Protein AF-A0A4Q4HUA3-F1 (afdb_monomer_lite)

pLDDT: mean 89.91, std 5.95, range [66.38, 94.94]

Secondary structure (DSSP, 8-state):
--EEES-SS----PPSTT---EE---EEEESS-EEEEEE--S-EESTTS-EEPP--TTBPSSEEEEEEETTEE--TT-EEEEEEE-SS-EE---EEEEEE-S-SSPPSSB---

Foldseek 3Di:
DQKDKPDPDWDDDADPPQGDWDWGPIWMAGQAKDKDKDAAAADAAAPQQQFHDFPDPFDKPQKGKGKAAPVGTHHGPDIDIPGIHYRDIDGPRIIIGMDGRPDPDIGDGDGDD

Radius of gyration: 15.29 Å; chains: 1; bounding box: 32×24×43 Å

Sequence (113 aa):
GTCRVSSNNVKVDLPSYPGGPVTVPLTVRCDQTQSVSYTLSGSVTGSGNTVFANTATSGAGGVGVQLSDNAGPVPAGQPRSLGQVGSSPVSLGLKASYALTGQASPTPGAVQS

Organism: Escherichia coli (NCBI:txid562)

Structure (mmCIF, N/CA/C/O backbone):
data_AF-A0A4Q4HUA3-F1
#
_entry.id   AF-A0A4Q4HUA3-F1
#
loop_
_atom_site.group_PDB
_atom_site.id
_atom_site.type_symbol
_atom_site.label_atom_id
_atom_site.label_alt_id
_atom_site.label_comp_id
_atom_site.label_asym_id
_atom_site.label_entity_id
_atom_site.label_seq_id
_atom_site.pdbx_PDB_ins_code
_atom_site.Cartn_x
_atom_site.Cartn_y
_atom_site.Cartn_z
_atom_site.occupancy
_atom_site.B_iso_or_equiv
_atom_site.auth_seq_id
_atom_site.auth_comp_id
_atom_site.auth_asym_id
_atom_site.auth_atom_id
_atom_site.pdbx_PDB_model_num
ATOM 1 N N . GLY A 1 1 ? -1.642 -6.155 22.139 1.00 66.38 1 GLY A N 1
ATOM 2 C CA . GLY A 1 1 ? -2.528 -4.980 22.059 1.00 66.38 1 GLY A CA 1
ATOM 3 C C . GLY A 1 1 ? -3.968 -5.441 22.065 1.00 66.38 1 GLY A C 1
ATOM 4 O O . GLY A 1 1 ? -4.221 -6.586 21.715 1.00 66.38 1 GLY A O 1
ATOM 5 N N . THR A 1 2 ? -4.883 -4.566 22.465 1.00 83.75 2 THR A N 1
ATOM 6 C CA . THR A 1 2 ? -6.347 -4.760 22.430 1.00 83.75 2 THR A CA 1
ATOM 7 C C . THR A 1 2 ? -6.913 -4.785 21.008 1.00 83.75 2 THR A C 1
ATOM 9 O O . THR A 1 2 ? -8.046 -5.207 20.807 1.00 83.75 2 THR A O 1
ATOM 12 N N . CYS A 1 3 ? -6.125 -4.359 20.015 1.00 90.75 3 CYS A N 1
ATOM 13 C CA . CYS A 1 3 ? -6.468 -4.421 18.599 1.00 90.75 3 CYS A CA 1
ATOM 14 C C . CYS A 1 3 ? -5.784 -5.586 17.887 1.00 90.75 3 CYS A C 1
ATOM 16 O O . CYS A 1 3 ? -4.626 -5.913 18.160 1.00 90.75 3 CYS A O 1
ATOM 18 N N . ARG A 1 4 ? -6.501 -6.178 16.932 1.00 92.19 4 ARG A N 1
ATOM 19 C CA . ARG A 1 4 ? -6.043 -7.268 16.074 1.00 92.19 4 ARG A CA 1
ATOM 20 C C . ARG A 1 4 ? -6.380 -6.952 14.623 1.00 92.19 4 ARG A C 1
ATOM 22 O O . ARG A 1 4 ? -7.465 -6.458 14.319 1.00 92.19 4 ARG A O 1
ATOM 29 N N . VAL A 1 5 ? -5.446 -7.267 13.738 1.00 93.75 5 VAL A N 1
ATOM 30 C CA . VAL A 1 5 ? -5.641 -7.196 12.288 1.00 93.75 5 VAL A CA 1
ATOM 31 C C . VAL A 1 5 ? -6.259 -8.493 11.766 1.00 93.75 5 VAL A C 1
ATOM 33 O O . VAL A 1 5 ? -6.092 -9.549 12.378 1.00 93.75 5 VAL A O 1
ATOM 36 N N . SER A 1 6 ? -6.964 -8.429 10.636 1.00 92.62 6 SER A N 1
ATOM 37 C CA . SER A 1 6 ? -7.533 -9.618 9.985 1.00 92.62 6 SER A CA 1
ATOM 38 C C . SER A 1 6 ? -6.470 -10.568 9.441 1.00 92.62 6 SER A C 1
ATOM 40 O O . SER A 1 6 ? -6.701 -11.772 9.397 1.00 92.62 6 SER A O 1
ATOM 42 N N . SER A 1 7 ? -5.309 -10.043 9.044 1.00 92.69 7 SER A N 1
ATOM 43 C CA . SER A 1 7 ? -4.149 -10.838 8.653 1.00 92.69 7 SER A CA 1
ATOM 44 C C . SER A 1 7 ? -2.856 -10.100 8.983 1.00 92.69 7 SER A C 1
ATOM 46 O O . SER A 1 7 ? -2.777 -8.884 8.825 1.00 92.69 7 SER A O 1
ATOM 48 N N . ASN A 1 8 ? -1.838 -10.850 9.406 1.00 91.69 8 ASN A N 1
ATOM 49 C CA . ASN A 1 8 ? -0.475 -10.336 9.571 1.00 91.69 8 ASN A CA 1
ATOM 50 C C . ASN A 1 8 ? 0.301 -10.317 8.248 1.00 91.69 8 ASN A C 1
ATOM 52 O O . ASN A 1 8 ? 1.306 -9.626 8.142 1.00 91.69 8 ASN A O 1
ATOM 56 N N . ASN A 1 9 ? -0.153 -11.088 7.255 1.00 91.69 9 ASN A N 1
ATOM 57 C CA . ASN A 1 9 ? 0.459 -11.153 5.937 1.00 91.69 9 ASN A CA 1
ATOM 58 C C . ASN A 1 9 ? -0.630 -11.055 4.866 1.00 91.69 9 ASN A C 1
ATOM 60 O O . ASN A 1 9 ? -1.503 -11.922 4.773 1.00 91.69 9 ASN A O 1
ATOM 64 N N . VAL A 1 10 ? -0.606 -9.984 4.080 1.00 92.50 10 VAL A N 1
ATOM 65 C CA . VAL A 1 10 ? -1.587 -9.736 3.021 1.00 92.50 10 VAL A CA 1
ATOM 66 C C . VAL A 1 10 ? -0.854 -9.760 1.693 1.00 92.50 10 VAL A C 1
ATOM 68 O O . VAL A 1 10 ? 0.041 -8.954 1.466 1.00 92.50 10 VAL A O 1
ATOM 71 N N . LYS A 1 11 ? -1.253 -10.677 0.813 1.00 92.44 11 LYS A N 1
ATOM 72 C CA . LYS A 1 11 ? -0.794 -10.703 -0.574 1.00 92.44 11 LYS A CA 1
ATOM 73 C C . LYS A 1 11 ? -1.842 -10.025 -1.448 1.00 92.44 11 LYS A C 1
ATOM 75 O O . LYS A 1 11 ? -3.015 -10.387 -1.384 1.00 92.44 11 LYS A O 1
ATOM 80 N N . VAL A 1 12 ? -1.417 -9.053 -2.248 1.00 93.12 12 VAL A N 1
ATOM 81 C CA . VAL A 1 12 ? -2.265 -8.367 -3.227 1.00 93.12 12 VAL A CA 1
ATOM 82 C C . VAL A 1 12 ? -1.634 -8.547 -4.595 1.00 93.12 12 VAL A C 1
ATOM 84 O O . VAL A 1 12 ? -0.508 -8.112 -4.820 1.00 93.12 12 VAL A O 1
ATOM 87 N N . ASP A 1 13 ? -2.355 -9.207 -5.492 1.00 93.00 13 ASP A N 1
ATOM 88 C CA . ASP A 1 13 ? -1.929 -9.396 -6.873 1.00 93.00 13 ASP A CA 1
ATOM 89 C C . ASP A 1 13 ? -2.492 -8.245 -7.723 1.00 93.00 13 ASP A C 1
ATOM 91 O O . ASP A 1 13 ? -3.707 -8.093 -7.870 1.00 93.00 13 ASP A O 1
ATOM 95 N N . LEU A 1 14 ? -1.598 -7.398 -8.237 1.00 91.50 14 LEU A N 1
ATOM 96 C CA . LEU A 1 14 ? -1.950 -6.305 -9.141 1.00 91.50 14 LEU A CA 1
ATOM 97 C C . LEU A 1 14 ?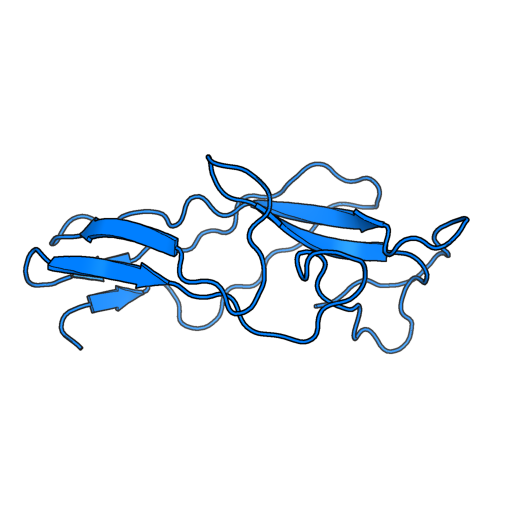 -2.121 -6.828 -10.582 1.00 91.50 14 LEU A C 1
ATOM 99 O O . LEU A 1 14 ? -1.374 -7.716 -11.001 1.00 91.50 14 LEU A O 1
ATOM 103 N N . PRO A 1 15 ? -3.083 -6.293 -11.358 1.00 91.31 15 PRO A N 1
ATOM 104 C CA . PRO A 1 15 ? -3.234 -6.624 -12.774 1.00 91.31 15 PRO A CA 1
ATOM 105 C C . PRO A 1 15 ? -2.055 -6.099 -13.602 1.00 91.31 15 PRO A C 1
ATOM 107 O O . PRO A 1 15 ? -1.297 -5.254 -13.149 1.00 91.31 15 PRO A O 1
ATOM 110 N N . SER A 1 16 ? -1.915 -6.543 -14.850 1.00 88.81 16 SER A N 1
ATOM 111 C CA . SER A 1 16 ? -0.867 -6.060 -15.760 1.00 88.81 16 SER A CA 1
ATOM 112 C C . SER A 1 16 ? -0.864 -4.527 -15.876 1.00 88.81 16 SER A C 1
ATOM 114 O O . SER A 1 16 ? -1.920 -3.921 -16.066 1.00 88.81 16 SER A O 1
ATOM 116 N N . TYR A 1 17 ? 0.315 -3.898 -15.810 1.00 83.69 17 TYR A N 1
ATOM 117 C CA . TYR A 1 17 ? 0.479 -2.444 -15.963 1.00 83.69 17 TYR A CA 1
ATOM 118 C C . TYR A 1 17 ? -0.166 -1.922 -17.272 1.00 83.69 17 TYR A C 1
ATOM 120 O O . TYR A 1 17 ? -0.005 -2.567 -18.310 1.00 83.69 17 TYR A O 1
ATOM 128 N N . PRO A 1 18 ? -0.864 -0.764 -17.265 1.00 74.44 18 PRO A N 1
ATOM 129 C CA . PRO A 1 18 ? -1.017 0.192 -16.163 1.00 74.44 18 PRO A CA 1
ATOM 130 C C . PRO A 1 18 ? -2.153 -0.119 -15.179 1.00 74.44 18 PRO A C 1
ATOM 132 O O . PRO A 1 18 ? -2.494 0.763 -14.405 1.00 74.44 18 PRO A O 1
ATOM 135 N N . GLY A 1 19 ? -2.719 -1.331 -15.216 1.00 81.19 19 GLY A N 1
ATOM 136 C CA . GLY A 1 19 ? -3.557 -1.973 -14.197 1.00 81.19 19 GLY A CA 1
ATOM 137 C C . GLY A 1 19 ? -4.259 -1.089 -13.156 1.00 81.19 19 GLY A C 1
ATOM 138 O O . GLY A 1 19 ? -3.613 -0.467 -12.317 1.00 81.19 19 GLY A O 1
ATOM 139 N N . GLY A 1 20 ? -5.596 -1.103 -13.142 1.00 86.94 20 GLY A N 1
ATOM 140 C CA . GLY A 1 20 ? -6.387 -0.334 -12.174 1.00 86.94 20 GLY A CA 1
ATOM 141 C C . GLY A 1 20 ? -6.092 -0.676 -10.700 1.00 86.94 20 GLY A C 1
ATOM 142 O O . GLY A 1 20 ? -5.583 -1.761 -10.405 1.00 86.94 20 GLY A O 1
ATOM 143 N N . PRO A 1 21 ? -6.426 0.233 -9.762 1.00 90.62 21 PRO A N 1
ATOM 144 C CA . PRO A 1 21 ? -6.142 0.046 -8.345 1.00 90.62 21 PRO A CA 1
ATOM 145 C C . PRO A 1 21 ? -6.867 -1.177 -7.773 1.00 90.62 21 PRO A C 1
ATOM 147 O O . PRO A 1 21 ? -8.070 -1.352 -7.976 1.00 90.62 21 PRO A O 1
ATOM 150 N N . VAL A 1 22 ? -6.151 -1.983 -6.992 1.00 94.81 22 VAL A N 1
ATOM 151 C CA . VAL A 1 22 ? -6.681 -3.164 -6.301 1.00 94.81 22 VAL A CA 1
ATOM 152 C C . VAL A 1 22 ? -6.849 -2.857 -4.822 1.00 94.81 22 VAL A C 1
ATOM 154 O O . VAL A 1 22 ? -5.970 -2.283 -4.184 1.00 94.81 22 VAL A O 1
ATOM 157 N N . THR A 1 23 ? -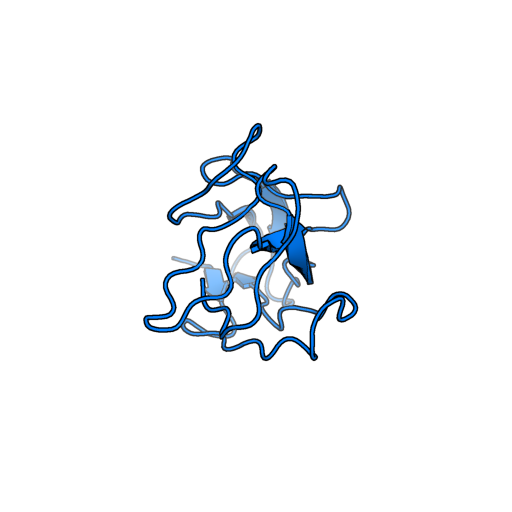7.989 -3.244 -4.257 1.00 93.94 23 THR A N 1
ATOM 158 C CA . THR A 1 23 ? -8.249 -3.054 -2.825 1.00 93.94 23 THR A CA 1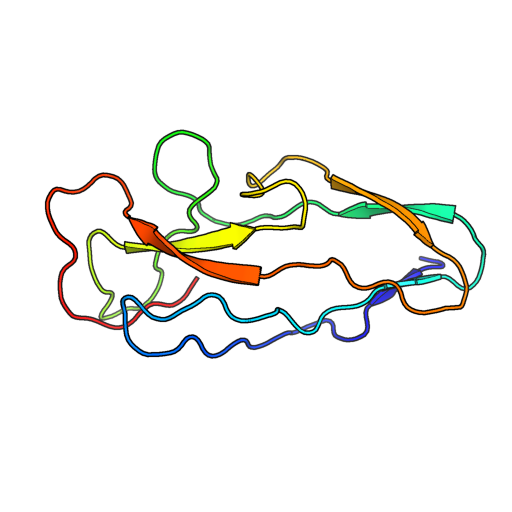
ATOM 159 C C . THR A 1 23 ? -7.387 -4.009 -2.007 1.00 93.94 23 THR A C 1
ATOM 161 O O . THR A 1 23 ? -7.345 -5.203 -2.291 1.00 93.94 23 THR A O 1
ATOM 164 N N . VAL A 1 24 ? -6.735 -3.495 -0.966 1.00 94.50 24 VAL A N 1
ATOM 165 C CA . VAL A 1 24 ? -5.990 -4.297 0.005 1.00 94.50 24 VAL A CA 1
ATOM 166 C C . VAL A 1 24 ? -6.983 -4.828 1.048 1.00 94.50 24 VAL A C 1
ATOM 168 O O . VAL A 1 24 ? -7.558 -4.028 1.793 1.00 94.50 24 VAL A O 1
ATOM 171 N N . PRO A 1 25 ? -7.219 -6.151 1.141 1.00 93.62 25 PRO A N 1
ATOM 172 C CA . PRO A 1 25 ? -8.209 -6.719 2.054 1.00 93.62 25 PRO A CA 1
ATOM 173 C C . PRO A 1 25 ? -7.655 -6.811 3.486 1.00 93.62 25 PRO A C 1
ATOM 175 O O . PRO A 1 25 ? -7.404 -7.895 4.013 1.00 93.62 25 PRO A O 1
ATOM 178 N N . LEU A 1 26 ? -7.450 -5.657 4.125 1.00 93.94 26 LEU A N 1
ATOM 179 C CA . LEU A 1 26 ? -6.945 -5.552 5.491 1.00 93.94 26 LEU A CA 1
ATOM 180 C C . LEU A 1 26 ? -7.908 -4.751 6.365 1.00 93.94 26 LEU A C 1
ATOM 182 O O . LEU A 1 26 ? -8.256 -3.608 6.065 1.00 93.94 26 LEU A O 1
ATOM 186 N N . THR A 1 27 ? -8.312 -5.360 7.476 1.00 94.50 27 THR A N 1
ATOM 187 C CA . THR A 1 27 ? -9.166 -4.730 8.484 1.00 94.50 27 THR A CA 1
ATOM 188 C C . THR A 1 27 ? -8.523 -4.822 9.861 1.00 94.50 27 THR A C 1
ATOM 190 O O . THR A 1 27 ? -7.718 -5.719 10.126 1.00 94.50 27 THR A O 1
ATOM 193 N N . VAL A 1 28 ? -8.889 -3.900 10.744 1.00 94.75 28 VAL A N 1
ATOM 194 C CA . VAL A 1 28 ? -8.504 -3.894 12.155 1.00 94.75 28 VAL A CA 1
ATOM 195 C C . VAL A 1 28 ? -9.755 -3.851 13.023 1.00 94.75 28 VAL A C 1
ATOM 197 O O . VAL A 1 28 ? -10.724 -3.170 12.700 1.00 94.75 28 VAL A O 1
ATOM 200 N N . ARG A 1 29 ? -9.742 -4.591 14.127 1.00 94.94 29 ARG A N 1
ATOM 201 C CA . ARG A 1 29 ? -10.777 -4.542 15.167 1.00 94.94 29 ARG A CA 1
ATOM 202 C C . ARG A 1 29 ? -10.125 -4.485 16.536 1.00 94.94 29 ARG A C 1
ATOM 204 O O . ARG A 1 29 ? -9.028 -5.017 16.702 1.00 94.94 29 ARG A O 1
ATOM 211 N N . CYS A 1 30 ? -10.800 -3.893 17.507 1.00 94.50 30 CYS A N 1
ATOM 212 C CA . CYS A 1 30 ? -10.317 -3.781 18.876 1.00 94.50 30 CYS A CA 1
ATOM 213 C C . CYS A 1 30 ? -11.360 -4.301 19.861 1.00 94.50 30 CYS A C 1
ATOM 215 O O . CYS A 1 30 ? -12.554 -4.089 19.682 1.00 94.50 30 CYS A O 1
ATOM 217 N N . ASP A 1 31 ? -10.913 -4.973 20.919 1.00 92.69 31 ASP A N 1
ATOM 218 C CA . ASP A 1 31 ? -11.811 -5.500 21.953 1.00 92.69 31 ASP A CA 1
ATOM 219 C C . ASP A 1 31 ? -12.489 -4.361 22.745 1.00 92.69 31 ASP A C 1
ATOM 221 O O . ASP A 1 31 ? -13.597 -4.515 23.254 1.00 92.69 31 ASP A O 1
ATOM 225 N N . GLN A 1 32 ? -11.844 -3.191 22.800 1.00 92.00 32 GLN A N 1
ATOM 226 C CA . GLN A 1 32 ? -12.372 -1.950 23.362 1.00 92.00 32 GLN A CA 1
ATOM 227 C C . GLN A 1 32 ? -12.248 -0.825 22.335 1.00 92.00 32 GLN A C 1
ATOM 229 O O . GLN A 1 32 ? -11.245 -0.750 21.623 1.00 92.00 32 GLN A O 1
ATOM 234 N N . THR A 1 33 ? -13.256 0.049 22.270 1.00 93.75 33 THR A N 1
ATOM 235 C CA . THR A 1 33 ? -13.243 1.207 21.370 1.00 93.75 33 THR A CA 1
ATOM 236 C C . THR A 1 33 ? -12.097 2.142 21.726 1.00 93.75 33 THR A C 1
ATOM 238 O O . THR A 1 33 ? -12.046 2.667 22.838 1.00 93.75 33 THR A O 1
ATOM 241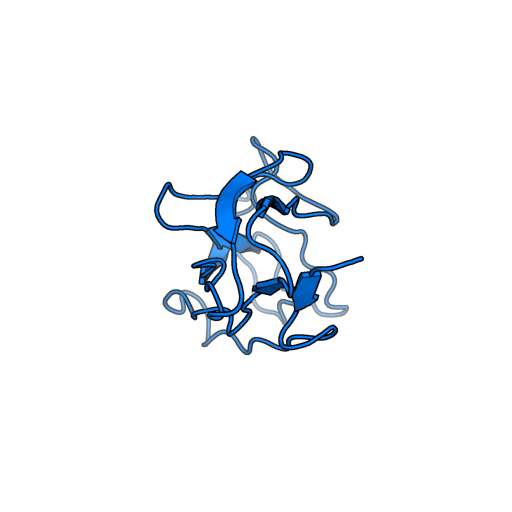 N N . GLN A 1 34 ? -11.190 2.353 20.778 1.00 94.19 34 GLN A N 1
ATOM 242 C CA . GLN A 1 34 ? -10.048 3.242 20.954 1.00 94.19 34 GLN A CA 1
ATOM 243 C C . GLN A 1 34 ? -9.632 3.903 19.641 1.00 94.19 34 GLN A C 1
ATOM 245 O O . GLN A 1 34 ? -9.890 3.387 18.551 1.00 94.19 34 GLN A O 1
ATOM 250 N N . SER A 1 35 ? -8.938 5.036 19.757 1.00 93.50 35 SER A N 1
ATOM 251 C CA . SER A 1 35 ? -8.337 5.721 18.616 1.00 93.50 35 SER A CA 1
ATOM 252 C C . SER A 1 35 ? -7.171 4.902 18.068 1.00 93.50 35 SER A C 1
ATOM 254 O O . SER A 1 35 ? -6.199 4.652 18.784 1.00 93.50 35 SER A O 1
ATOM 256 N N . VAL A 1 36 ? -7.248 4.506 16.799 1.00 93.25 36 VAL A N 1
ATOM 257 C CA . VAL A 1 36 ? -6.198 3.731 16.127 1.00 93.25 36 VAL A CA 1
ATOM 258 C C . VAL A 1 36 ? -5.611 4.536 14.979 1.00 93.25 36 VAL A C 1
ATOM 260 O O . VAL A 1 36 ? -6.328 5.182 14.216 1.00 93.25 36 VAL A O 1
ATOM 263 N N . SER A 1 37 ? -4.294 4.462 14.833 1.00 93.50 37 SER A N 1
ATOM 264 C CA . SER A 1 37 ? -3.574 4.935 13.658 1.00 93.50 37 SER A CA 1
ATOM 265 C C . SER A 1 37 ? -2.710 3.821 13.073 1.00 93.50 37 SER A C 1
ATOM 267 O O . SER A 1 37 ? -2.342 2.871 13.766 1.00 93.50 37 SER A O 1
ATOM 269 N N . TYR A 1 38 ? -2.404 3.927 11.784 1.00 92.38 38 TYR A N 1
ATOM 270 C CA . TYR A 1 38 ? -1.454 3.059 11.095 1.00 92.38 38 TYR A CA 1
ATOM 271 C C . TYR A 1 38 ? -0.388 3.901 10.399 1.00 92.38 38 TYR A C 1
ATOM 273 O O . TYR A 1 38 ? -0.641 5.038 10.010 1.00 92.38 38 TYR A O 1
ATOM 281 N N . THR A 1 39 ? 0.794 3.329 10.214 1.00 93.75 39 THR A N 1
ATOM 282 C CA . THR A 1 39 ? 1.887 3.951 9.464 1.00 93.75 39 THR A CA 1
ATOM 283 C C . THR A 1 39 ? 2.392 2.935 8.460 1.00 93.75 39 THR A C 1
ATOM 285 O O . THR A 1 39 ? 2.652 1.790 8.827 1.00 93.75 39 THR A O 1
ATOM 288 N N . LEU A 1 40 ? 2.530 3.341 7.200 1.00 93.44 40 LEU A N 1
ATOM 289 C CA . LEU A 1 40 ? 3.172 2.504 6.194 1.00 93.44 40 LEU A CA 1
ATOM 290 C C . LEU A 1 40 ? 4.690 2.634 6.319 1.00 93.44 40 LEU A C 1
ATOM 292 O O . LEU A 1 40 ? 5.211 3.733 6.508 1.00 93.44 40 LEU A O 1
ATOM 296 N N . SER A 1 41 ? 5.404 1.525 6.198 1.00 93.06 41 SER A N 1
ATOM 297 C CA . SER A 1 41 ? 6.864 1.485 6.216 1.00 93.06 41 SER A CA 1
ATOM 298 C C . SER A 1 41 ? 7.372 0.626 5.065 1.00 93.06 41 SER A C 1
ATOM 300 O O . SER A 1 41 ? 6.672 -0.255 4.575 1.00 93.06 41 SER A O 1
ATOM 302 N N . GLY A 1 42 ? 8.582 0.925 4.604 1.00 92.38 42 GLY A N 1
ATOM 303 C CA . GLY A 1 42 ? 9.197 0.260 3.463 1.00 92.38 42 GLY A CA 1
ATOM 304 C C . GLY A 1 42 ? 10.127 1.201 2.710 1.00 92.38 42 GLY A C 1
ATOM 305 O O . GLY A 1 42 ? 10.165 2.406 2.973 1.00 92.38 42 GLY A O 1
ATOM 306 N N . SER A 1 43 ? 10.891 0.643 1.777 1.00 91.94 43 SER A N 1
ATOM 307 C CA . SER A 1 43 ? 11.735 1.426 0.879 1.00 91.94 43 SER A CA 1
ATOM 308 C C . SER A 1 43 ? 10.860 2.182 -0.115 1.00 91.94 43 SER A C 1
ATOM 310 O O . SER A 1 43 ? 10.041 1.578 -0.802 1.00 91.94 43 SER A O 1
ATOM 312 N N . VAL A 1 44 ? 11.046 3.496 -0.209 1.00 92.25 44 VAL A N 1
ATOM 313 C CA . VAL A 1 44 ? 10.289 4.377 -1.106 1.00 92.25 44 VAL A CA 1
ATOM 314 C C . VAL A 1 44 ? 11.210 5.112 -2.072 1.00 92.25 44 VAL A C 1
ATOM 316 O O . VAL A 1 44 ? 12.405 5.263 -1.830 1.00 92.25 44 VAL A O 1
ATOM 319 N N . THR A 1 45 ? 10.637 5.557 -3.183 1.00 87.31 45 THR A N 1
ATOM 320 C CA . THR A 1 45 ? 11.293 6.271 -4.278 1.00 87.31 45 THR A CA 1
ATOM 321 C C . THR A 1 45 ? 10.453 7.480 -4.696 1.00 87.31 45 THR A C 1
ATOM 323 O O . THR A 1 45 ? 9.261 7.560 -4.392 1.00 87.31 45 THR A O 1
ATOM 326 N N . GLY A 1 46 ? 11.080 8.419 -5.408 1.00 72.69 46 GLY A N 1
ATOM 327 C CA . GLY A 1 46 ? 10.427 9.633 -5.899 1.00 72.69 46 GLY A CA 1
ATOM 328 C C . GLY A 1 46 ? 10.238 10.721 -4.835 1.00 72.69 46 GLY A C 1
ATOM 329 O O . GLY A 1 46 ? 10.580 10.560 -3.663 1.00 72.69 46 GLY A O 1
ATOM 330 N N . SER A 1 47 ? 9.701 11.866 -5.258 1.00 68.00 47 SER A N 1
ATOM 331 C CA . SER A 1 47 ? 9.367 12.976 -4.365 1.00 68.00 47 SER A CA 1
ATOM 332 C C . SER A 1 47 ? 8.055 12.690 -3.625 1.00 68.00 47 SER A C 1
ATOM 334 O O . SER A 1 47 ? 7.029 12.392 -4.230 1.00 68.00 47 SER A O 1
ATOM 336 N N . GLY A 1 48 ? 8.080 12.769 -2.291 1.00 77.56 48 GLY A N 1
ATOM 337 C CA . GLY A 1 48 ? 6.890 12.614 -1.443 1.00 77.56 48 GLY A CA 1
ATOM 338 C C . GLY A 1 48 ? 6.753 11.272 -0.721 1.00 77.56 48 GLY A C 1
ATOM 339 O O . GLY A 1 48 ? 5.803 11.115 0.037 1.00 77.56 48 GLY A O 1
ATOM 340 N N . ASN A 1 49 ? 7.692 10.331 -0.887 1.00 88.38 49 ASN A N 1
ATOM 341 C CA . ASN A 1 49 ? 7.724 9.058 -0.148 1.00 88.38 49 ASN A CA 1
ATOM 342 C C . ASN A 1 49 ? 6.444 8.207 -0.291 1.00 88.38 49 ASN A C 1
ATOM 344 O O . ASN A 1 49 ? 6.086 7.473 0.625 1.00 88.38 49 ASN A O 1
ATOM 348 N N . THR A 1 50 ? 5.733 8.312 -1.417 1.00 91.31 50 THR A N 1
ATOM 349 C CA . THR A 1 50 ? 4.458 7.605 -1.657 1.00 91.31 50 THR A CA 1
ATOM 350 C C . THR A 1 50 ? 4.589 6.395 -2.581 1.00 91.31 50 THR A C 1
ATOM 352 O O . THR A 1 50 ? 3.652 5.605 -2.672 1.00 91.31 50 THR A O 1
ATOM 355 N N . VAL A 1 51 ? 5.719 6.242 -3.282 1.00 93.44 51 VAL A N 1
ATOM 356 C CA . VAL A 1 51 ? 5.952 5.141 -4.229 1.00 93.44 51 VAL A CA 1
ATOM 357 C C . VAL A 1 51 ? 6.961 4.170 -3.633 1.00 93.44 51 VAL A C 1
ATOM 359 O O . VAL A 1 51 ? 8.145 4.481 -3.535 1.00 93.44 51 VAL A O 1
ATOM 362 N N . PHE A 1 52 ? 6.504 2.990 -3.238 1.00 93.81 52 PHE A N 1
ATOM 363 C CA . PHE A 1 52 ? 7.341 1.912 -2.733 1.00 93.81 52 PHE A CA 1
ATOM 364 C C . PHE A 1 52 ? 8.214 1.343 -3.855 1.00 93.81 52 PHE A C 1
ATOM 366 O O . PHE A 1 52 ? 7.762 1.146 -4.987 1.00 93.81 52 PHE A O 1
ATOM 373 N N . ALA A 1 53 ? 9.490 1.133 -3.536 1.00 91.69 53 ALA A N 1
ATOM 374 C CA . ALA A 1 53 ? 10.500 0.672 -4.474 1.00 91.69 53 ALA A CA 1
ATOM 375 C C . ALA A 1 53 ? 10.159 -0.730 -4.993 1.00 91.69 53 ALA A C 1
ATOM 377 O O . ALA A 1 53 ? 9.682 -1.586 -4.246 1.00 91.69 53 ALA A O 1
ATOM 378 N N . ASN A 1 54 ? 10.444 -0.978 -6.269 1.00 91.62 54 ASN A N 1
ATOM 379 C CA . ASN A 1 54 ? 10.392 -2.324 -6.814 1.00 91.62 54 ASN A CA 1
ATOM 380 C C . ASN A 1 54 ? 11.621 -3.122 -6.345 1.00 91.62 54 ASN A C 1
ATOM 382 O O . ASN A 1 54 ? 12.757 -2.737 -6.611 1.00 91.62 54 ASN A O 1
ATOM 386 N N . THR A 1 55 ? 11.379 -4.227 -5.652 1.00 91.56 55 THR A N 1
ATOM 387 C CA . THR A 1 55 ? 12.376 -5.151 -5.095 1.00 91.56 55 THR A CA 1
ATOM 388 C C . THR A 1 55 ? 12.476 -6.460 -5.884 1.00 91.56 55 THR A C 1
ATOM 390 O O . THR A 1 55 ? 13.281 -7.327 -5.541 1.00 91.56 55 THR A O 1
ATOM 393 N N . ALA A 1 56 ? 11.693 -6.619 -6.957 1.00 90.94 56 ALA A N 1
ATOM 394 C CA . ALA A 1 56 ? 11.759 -7.800 -7.807 1.00 90.94 56 ALA A CA 1
ATOM 395 C C . ALA A 1 56 ? 13.133 -7.920 -8.496 1.00 90.94 56 ALA A C 1
ATOM 397 O O . ALA A 1 56 ? 13.645 -6.958 -9.067 1.00 90.94 56 ALA A O 1
ATOM 398 N N . THR A 1 57 ? 13.711 -9.126 -8.499 1.00 86.31 57 THR A N 1
ATOM 399 C CA . THR A 1 57 ? 15.046 -9.395 -9.071 1.00 86.31 57 THR A CA 1
ATOM 400 C C . THR A 1 57 ? 15.127 -9.098 -10.574 1.00 86.31 57 THR A C 1
ATOM 402 O O . THR A 1 57 ? 16.121 -8.554 -11.043 1.00 86.31 57 THR A O 1
ATOM 405 N N . SER A 1 58 ? 14.069 -9.405 -11.331 1.00 87.25 58 SER A N 1
ATOM 406 C CA . SER A 1 58 ? 13.895 -8.994 -12.736 1.00 87.25 58 SER A CA 1
ATOM 407 C C . SER A 1 58 ? 12.854 -7.881 -12.824 1.00 87.25 58 SER A C 1
ATOM 409 O O . SER A 1 58 ? 11.815 -8.017 -13.476 1.00 87.25 58 SER A O 1
ATOM 411 N N . GLY A 1 59 ? 13.104 -6.820 -12.058 1.00 85.75 59 GLY A N 1
ATOM 412 C CA . GLY A 1 59 ? 12.166 -5.735 -11.837 1.00 85.75 59 GLY A CA 1
ATOM 413 C C . GLY A 1 59 ? 11.962 -4.839 -13.055 1.00 85.75 59 GLY A C 1
ATOM 414 O O . GLY A 1 59 ? 12.918 -4.469 -13.734 1.00 85.75 59 GLY A O 1
ATOM 415 N N . ALA A 1 60 ? 10.714 -4.444 -13.301 1.00 88.88 60 ALA A N 1
ATOM 416 C CA . ALA A 1 60 ? 10.403 -3.305 -14.151 1.00 88.88 60 ALA A CA 1
ATOM 417 C C . ALA A 1 60 ? 11.066 -2.039 -13.584 1.00 88.88 60 ALA A C 1
ATOM 419 O O . ALA A 1 60 ? 10.947 -1.744 -12.390 1.00 88.88 60 ALA A O 1
ATOM 420 N N . GLY A 1 61 ? 11.761 -1.294 -14.442 1.00 87.06 61 GLY A N 1
ATOM 421 C CA . GLY A 1 61 ? 12.318 0.018 -14.131 1.00 87.06 61 GLY A CA 1
ATOM 422 C C . GLY A 1 61 ? 11.255 1.105 -14.257 1.00 87.06 61 GLY A C 1
ATOM 423 O O . GLY A 1 61 ? 10.257 0.927 -14.952 1.00 87.06 61 GLY A O 1
ATOM 424 N N . GLY A 1 62 ? 11.448 2.240 -13.588 1.00 87.94 62 GLY A N 1
ATOM 425 C CA . GLY A 1 62 ? 10.574 3.414 -13.708 1.00 87.94 62 GLY A CA 1
ATOM 426 C C . GLY A 1 62 ? 9.203 3.306 -13.047 1.00 87.94 62 GLY A C 1
ATOM 427 O O . GLY A 1 62 ? 8.452 4.281 -13.073 1.00 87.94 62 GLY A O 1
ATOM 428 N N . VAL A 1 63 ? 8.876 2.166 -12.437 1.00 90.38 63 VAL A N 1
ATOM 429 C CA . VAL A 1 63 ? 7.583 1.901 -11.799 1.00 90.38 63 VAL A CA 1
ATOM 430 C C . VAL A 1 63 ? 7.772 1.269 -10.422 1.00 90.38 63 VAL A C 1
ATOM 432 O O . VAL A 1 63 ? 8.666 0.452 -10.208 1.00 90.38 63 VAL A O 1
ATOM 435 N N . GLY A 1 64 ? 6.912 1.654 -9.488 1.00 91.56 64 GLY A N 1
ATOM 436 C CA . GLY A 1 64 ? 6.780 1.043 -8.171 1.00 91.56 64 GLY A CA 1
ATOM 437 C C . GLY A 1 64 ? 5.312 0.893 -7.788 1.00 91.56 64 GLY A C 1
ATOM 438 O O . GLY A 1 64 ? 4.413 1.118 -8.606 1.00 91.56 64 GLY A O 1
ATOM 439 N N . VAL A 1 65 ? 5.068 0.527 -6.533 1.00 93.75 65 VAL A N 1
ATOM 440 C CA . VAL A 1 65 ? 3.713 0.397 -5.985 1.00 93.75 65 VAL A CA 1
ATOM 441 C C . VAL A 1 65 ? 3.392 1.623 -5.142 1.00 93.75 65 VAL A C 1
ATOM 443 O O . VAL A 1 65 ? 4.165 2.010 -4.277 1.00 93.75 65 VAL A O 1
ATOM 446 N N . GLN A 1 66 ? 2.238 2.236 -5.361 1.00 93.88 66 GLN A N 1
ATOM 447 C CA . GLN A 1 66 ? 1.699 3.288 -4.509 1.00 93.88 66 GLN A CA 1
ATOM 448 C C . GLN A 1 66 ? 0.484 2.756 -3.758 1.00 93.88 66 GLN A C 1
ATOM 450 O O . GLN A 1 66 ? -0.406 2.135 -4.341 1.00 93.88 66 GLN A O 1
ATOM 455 N N . LEU A 1 67 ? 0.450 3.026 -2.456 1.00 94.25 67 LEU A N 1
ATOM 456 C CA . LEU A 1 67 ? -0.710 2.778 -1.613 1.00 94.25 67 LEU A CA 1
ATOM 457 C C . LEU A 1 67 ? -1.477 4.087 -1.425 1.00 94.25 67 LEU A C 1
ATOM 459 O O . LEU A 1 67 ? -0.892 5.135 -1.151 1.00 94.25 67 LEU A O 1
ATOM 463 N N . SER A 1 68 ? -2.793 4.022 -1.580 1.00 93.62 68 SER A N 1
ATOM 464 C CA . SER A 1 68 ? -3.704 5.153 -1.410 1.00 93.62 68 SER A CA 1
ATOM 465 C C . SER A 1 68 ? -4.860 4.777 -0.495 1.00 93.62 68 SER A C 1
ATOM 467 O O . SER A 1 68 ? -5.279 3.624 -0.470 1.00 93.62 68 SER A O 1
ATOM 469 N N . ASP A 1 69 ? -5.371 5.741 0.260 1.00 91.69 69 ASP A N 1
ATOM 470 C CA . ASP A 1 69 ? -6.613 5.626 1.020 1.00 91.69 69 ASP A CA 1
ATOM 471 C C . ASP A 1 69 ? -7.666 6.608 0.468 1.00 91.69 69 ASP A C 1
ATOM 473 O O . ASP A 1 69 ? -7.481 7.217 -0.589 1.00 91.69 69 ASP A O 1
ATOM 477 N N . ASN A 1 70 ? -8.791 6.776 1.168 1.00 85.50 70 ASN A N 1
ATOM 478 C CA . ASN A 1 70 ? -9.868 7.683 0.745 1.00 85.50 70 ASN A CA 1
ATOM 479 C C . ASN A 1 70 ? -9.447 9.162 0.642 1.00 85.50 70 ASN A C 1
ATOM 481 O O . ASN A 1 70 ? -10.147 9.943 0.003 1.00 85.50 70 ASN A O 1
ATOM 485 N N . ALA A 1 71 ? -8.337 9.555 1.265 1.00 87.31 71 ALA A N 1
ATOM 486 C CA . ALA A 1 71 ? -7.783 10.903 1.202 1.00 87.31 71 ALA A CA 1
ATOM 487 C C . ALA A 1 71 ? -6.609 11.024 0.208 1.00 87.31 71 ALA A C 1
ATOM 489 O O . ALA A 1 71 ? -6.059 12.115 0.062 1.00 87.31 71 ALA A O 1
ATOM 490 N N . GLY A 1 72 ? -6.248 9.946 -0.500 1.00 90.62 72 GLY A N 1
ATOM 491 C CA . GLY A 1 72 ? -5.245 9.943 -1.568 1.00 90.62 72 GLY A CA 1
ATOM 492 C C . GLY A 1 72 ? -4.002 9.099 -1.253 1.00 90.62 72 GLY A C 1
ATOM 493 O O . GLY A 1 72 ? -4.057 8.209 -0.404 1.00 90.62 72 GLY A O 1
ATOM 494 N N . PRO A 1 73 ? -2.878 9.329 -1.960 1.00 92.00 73 PRO A N 1
ATOM 495 C CA . PRO A 1 73 ? -1.626 8.609 -1.732 1.00 92.00 73 PRO A CA 1
ATOM 496 C C . PRO A 1 73 ? -1.139 8.734 -0.286 1.00 92.00 73 PRO A C 1
ATOM 498 O O . PRO A 1 73 ? -1.110 9.832 0.270 1.00 92.00 73 PRO A O 1
ATOM 501 N N . VAL A 1 74 ? -0.723 7.617 0.312 1.00 93.19 74 VAL A N 1
ATOM 502 C CA . VAL A 1 74 ? -0.254 7.562 1.701 1.00 93.19 74 VAL A CA 1
ATOM 503 C C . VAL A 1 74 ? 1.278 7.520 1.725 1.00 93.19 74 VAL A C 1
ATOM 505 O O . VAL A 1 74 ? 1.861 6.532 1.274 1.00 93.19 74 VAL A O 1
ATOM 508 N N . PRO A 1 75 ? 1.956 8.556 2.254 1.00 92.62 75 PRO A N 1
ATOM 509 C CA . PRO A 1 75 ? 3.408 8.543 2.388 1.00 92.62 75 PRO A CA 1
ATOM 510 C C . PRO A 1 75 ? 3.878 7.529 3.433 1.00 92.62 75 PRO A C 1
ATOM 512 O O . PRO A 1 75 ? 3.281 7.397 4.506 1.00 92.62 75 PRO A O 1
ATOM 515 N N . ALA A 1 76 ? 5.001 6.867 3.166 1.00 93.56 76 ALA A N 1
ATOM 516 C CA . ALA A 1 76 ? 5.679 6.056 4.166 1.00 93.56 76 ALA A CA 1
ATOM 517 C C . ALA A 1 76 ? 6.198 6.925 5.326 1.00 93.56 76 ALA A C 1
ATOM 519 O O . ALA A 1 76 ? 6.634 8.064 5.143 1.00 93.56 76 ALA A O 1
ATOM 520 N N . GLY A 1 77 ? 6.146 6.375 6.538 1.00 91.62 77 GLY A N 1
ATOM 521 C CA . GLY A 1 77 ? 6.577 7.029 7.774 1.00 91.62 77 GLY A CA 1
ATOM 522 C C . GLY A 1 77 ? 5.577 8.032 8.360 1.00 91.62 77 GLY A C 1
ATOM 523 O O . GLY A 1 77 ? 5.809 8.520 9.463 1.00 91.62 77 GLY A O 1
ATOM 524 N N . GLN A 1 78 ? 4.465 8.322 7.675 1.00 89.94 78 GLN A N 1
ATOM 525 C CA . GLN A 1 78 ? 3.440 9.249 8.160 1.00 89.94 78 GLN A CA 1
ATOM 526 C C . GLN A 1 78 ? 2.260 8.496 8.799 1.00 89.94 78 GLN A C 1
ATOM 528 O O . GLN A 1 78 ? 1.681 7.619 8.151 1.00 89.94 78 GLN A O 1
ATOM 533 N N . PRO A 1 79 ? 1.871 8.821 10.048 1.00 91.31 79 PRO A N 1
ATOM 534 C CA . PRO A 1 79 ? 0.732 8.185 10.694 1.00 91.31 79 PRO A CA 1
ATOM 535 C C . PRO A 1 79 ? -0.590 8.630 10.058 1.00 91.31 79 PRO A C 1
ATOM 537 O O . PRO A 1 79 ? -0.831 9.814 9.817 1.00 91.31 79 PRO A O 1
ATOM 540 N N . ARG A 1 80 ? -1.485 7.670 9.835 1.00 91.69 80 ARG A N 1
ATOM 541 C CA . ARG A 1 80 ? -2.846 7.859 9.327 1.00 91.69 80 ARG A CA 1
ATOM 542 C C . ARG A 1 80 ? -3.846 7.420 10.382 1.00 91.69 80 ARG A C 1
ATOM 544 O O . ARG A 1 80 ? -3.750 6.316 10.909 1.00 91.69 80 ARG A O 1
ATOM 551 N N . SER A 1 81 ? -4.798 8.290 10.704 1.00 91.94 81 SER A N 1
ATOM 552 C CA . SER A 1 81 ? -5.844 7.986 11.683 1.00 91.94 81 SER A CA 1
ATOM 553 C C . SER A 1 81 ? -6.950 7.145 11.049 1.00 91.94 81 SER A C 1
ATOM 555 O O . SER A 1 81 ? -7.474 7.511 10.000 1.00 91.94 81 SER A O 1
ATOM 557 N N . LEU A 1 82 ? -7.331 6.052 11.710 1.00 90.50 82 LEU A N 1
ATOM 558 C CA . LEU A 1 82 ? -8.544 5.280 11.412 1.00 90.50 82 LEU A CA 1
ATOM 559 C C . LEU A 1 82 ? -9.739 5.745 12.252 1.00 90.50 82 LEU A C 1
ATOM 561 O O . LEU A 1 82 ? -10.841 5.223 12.106 1.00 90.50 82 LEU A O 1
ATOM 565 N N . GLY A 1 83 ? -9.529 6.720 13.140 1.00 92.19 83 GLY A N 1
ATOM 566 C CA . GLY A 1 83 ? -10.530 7.140 14.108 1.00 92.19 83 GLY A CA 1
ATOM 567 C C . GLY A 1 83 ? -10.766 6.076 15.179 1.00 92.19 83 GLY A C 1
ATOM 568 O O . GLY A 1 83 ? -9.837 5.389 15.609 1.00 92.19 83 GLY A O 1
ATOM 569 N N . GLN A 1 84 ? -12.012 5.985 15.640 1.00 93.38 84 GLN A N 1
ATOM 570 C CA . GLN A 1 84 ? -12.421 5.052 16.687 1.00 93.38 84 GLN A CA 1
ATOM 571 C C . GLN A 1 84 ? -12.662 3.662 16.098 1.00 93.38 84 GLN A C 1
ATOM 573 O O . GLN A 1 84 ? -13.565 3.475 15.284 1.00 93.38 84 GLN A O 1
ATOM 578 N N . VAL A 1 85 ? -11.886 2.680 16.549 1.00 94.50 85 VAL A N 1
ATOM 579 C CA . VAL A 1 85 ? -12.052 1.272 16.179 1.00 94.50 85 VAL A CA 1
ATOM 580 C C . VAL A 1 85 ? -12.521 0.507 17.407 1.00 94.50 85 VAL A C 1
ATOM 582 O O . VAL A 1 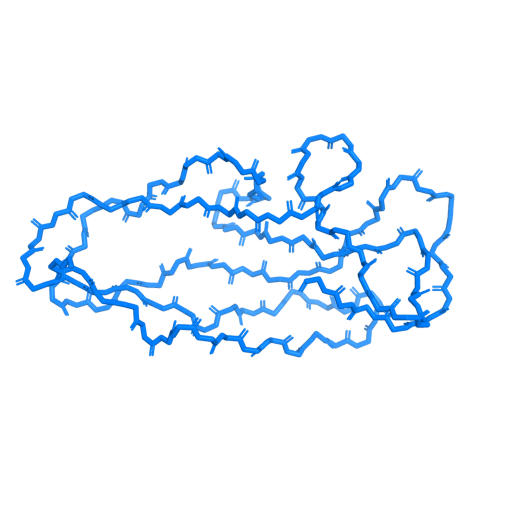85 ? -11.844 0.505 18.431 1.00 94.50 85 VAL A O 1
ATOM 585 N N . GLY A 1 86 ? -13.686 -0.131 17.299 1.00 93.69 86 GLY A N 1
ATOM 586 C CA . GLY A 1 86 ? -14.252 -1.012 18.322 1.00 93.69 86 GLY A CA 1
ATOM 587 C C . GLY A 1 86 ? -14.262 -2.472 17.873 1.00 93.69 86 GLY A C 1
ATOM 588 O O . GLY A 1 86 ? -13.431 -2.896 17.067 1.00 93.69 86 GLY A O 1
ATOM 589 N N . SER A 1 87 ? -15.231 -3.241 18.370 1.00 93.06 87 SER A N 1
ATOM 590 C CA . SER A 1 87 ? -15.352 -4.680 18.087 1.00 93.06 87 SER A CA 1
ATOM 591 C C . SER A 1 87 ? -15.696 -4.994 16.626 1.00 93.06 87 SER A C 1
ATOM 593 O O . SER A 1 87 ? -15.349 -6.067 16.123 1.00 93.06 87 SER A O 1
ATOM 595 N N . SER A 1 88 ? -16.334 -4.051 15.928 1.00 93.31 88 SER A N 1
ATOM 596 C CA . SER A 1 88 ? -16.609 -4.130 14.493 1.00 93.31 88 SER A CA 1
ATOM 597 C C . SER A 1 88 ? -15.334 -3.897 13.671 1.00 93.31 88 SER A C 1
ATOM 599 O O . SER A 1 88 ? -14.670 -2.878 13.873 1.00 93.31 88 SER A O 1
ATOM 601 N N . PRO A 1 89 ? -14.991 -4.788 12.719 1.00 92.00 89 PRO A N 1
ATOM 602 C CA . PRO A 1 89 ? -13.841 -4.594 11.843 1.00 92.00 89 PRO A CA 1
ATOM 603 C C . PRO A 1 89 ? -13.954 -3.321 11.002 1.00 92.00 89 PRO A C 1
ATOM 605 O O . PRO A 1 89 ? -14.941 -3.111 10.300 1.00 92.00 89 PRO A O 1
ATOM 608 N N . VAL A 1 90 ? -12.903 -2.507 11.034 1.00 93.94 90 VAL A N 1
ATOM 609 C CA . VAL A 1 90 ? -12.742 -1.305 10.214 1.00 93.94 90 VAL A CA 1
ATOM 610 C C . VAL A 1 90 ? -11.702 -1.589 9.138 1.00 93.94 90 VAL A C 1
ATOM 612 O O . VAL A 1 90 ? -10.584 -2.013 9.434 1.00 93.94 90 VAL A O 1
ATOM 615 N N . SER A 1 91 ? -12.069 -1.376 7.875 1.00 92.94 91 SER A N 1
ATOM 616 C CA . SER A 1 91 ? -11.123 -1.452 6.759 1.00 92.94 91 SER A CA 1
ATOM 617 C C . SER A 1 91 ? -10.171 -0.267 6.789 1.00 92.94 91 SER A C 1
ATOM 619 O O . SER A 1 91 ? -10.595 0.862 7.026 1.00 92.94 91 SER A O 1
ATOM 621 N N . LEU A 1 92 ? -8.897 -0.510 6.482 1.00 91.25 92 LEU A N 1
ATOM 622 C CA . LEU A 1 92 ? -7.935 0.578 6.296 1.00 91.25 92 LEU A CA 1
ATOM 623 C C . LEU A 1 92 ? -8.244 1.398 5.030 1.00 91.25 92 LEU A C 1
ATOM 625 O O . LEU A 1 92 ? -7.706 2.488 4.861 1.00 91.25 92 LEU A O 1
ATOM 629 N N . GLY A 1 93 ? -9.098 0.883 4.135 1.00 91.88 93 GLY A N 1
ATOM 630 C CA . GLY A 1 93 ? -9.483 1.562 2.895 1.00 91.88 93 GLY A CA 1
ATOM 631 C C . GLY A 1 93 ? -8.347 1.665 1.878 1.00 91.88 93 GLY A C 1
ATOM 632 O O . GLY A 1 93 ? -8.441 2.456 0.942 1.00 91.88 93 GLY A O 1
ATOM 633 N N . LEU A 1 94 ? -7.282 0.882 2.067 1.00 94.50 94 LEU A N 1
ATOM 634 C CA . LEU A 1 94 ? -6.089 0.935 1.239 1.00 94.50 94 LEU A CA 1
ATOM 635 C C . LEU A 1 94 ? -6.341 0.330 -0.141 1.00 94.50 94 LEU A C 1
ATOM 637 O O . LEU A 1 94 ? -6.943 -0.736 -0.286 1.00 94.50 94 LEU A O 1
ATOM 641 N N . LYS A 1 95 ? -5.810 1.000 -1.156 1.00 94.88 95 LYS A N 1
ATOM 642 C CA . LYS A 1 95 ? -5.766 0.554 -2.542 1.00 94.88 95 LYS A CA 1
ATOM 643 C C . LYS A 1 95 ? -4.330 0.607 -3.035 1.00 94.88 95 LYS A C 1
ATOM 645 O O . LYS A 1 95 ? -3.652 1.615 -2.847 1.00 94.88 95 LYS A O 1
ATOM 650 N N . ALA A 1 96 ? -3.888 -0.471 -3.661 1.00 94.69 96 ALA A N 1
ATOM 651 C CA . ALA A 1 96 ? -2.589 -0.576 -4.300 1.00 94.69 96 ALA A CA 1
ATOM 652 C C . ALA A 1 96 ? -2.724 -0.300 -5.798 1.00 94.69 96 ALA A C 1
ATOM 654 O O . ALA A 1 96 ? -3.627 -0.823 -6.449 1.00 94.69 96 ALA A O 1
ATOM 655 N N . SER A 1 97 ? -1.824 0.502 -6.349 1.00 93.56 97 SER A N 1
ATOM 656 C CA . SER A 1 97 ? -1.738 0.787 -7.782 1.00 93.56 97 SER A CA 1
ATOM 657 C C . SER A 1 97 ? -0.290 0.978 -8.202 1.00 93.56 97 SER A C 1
ATOM 659 O O . SER A 1 97 ? 0.576 1.248 -7.373 1.00 93.56 97 SER A O 1
ATOM 661 N N . TYR A 1 98 ? -0.019 0.886 -9.499 1.00 92.06 98 TYR A N 1
ATOM 662 C CA . TYR A 1 98 ? 1.286 1.268 -10.026 1.00 92.06 98 TYR A CA 1
ATOM 663 C C . TYR A 1 98 ? 1.452 2.784 -10.029 1.00 92.06 98 TYR A C 1
ATOM 665 O O . TYR A 1 98 ? 0.515 3.519 -10.340 1.00 92.06 98 TYR A O 1
ATOM 673 N N . ALA A 1 99 ? 2.661 3.248 -9.734 1.00 91.38 99 ALA A N 1
ATOM 674 C CA . ALA A 1 99 ? 3.035 4.648 -9.873 1.00 91.38 99 ALA A CA 1
ATOM 675 C C . ALA A 1 99 ? 4.427 4.767 -10.492 1.00 91.38 99 ALA A C 1
ATOM 677 O O . ALA A 1 99 ? 5.305 3.938 -10.251 1.00 91.38 99 ALA A O 1
ATOM 678 N N . LEU A 1 100 ? 4.619 5.806 -11.304 1.00 89.81 100 LEU A N 1
ATOM 679 C CA . LEU A 1 100 ? 5.917 6.105 -11.895 1.00 89.81 100 LEU A CA 1
ATOM 680 C C . LEU A 1 100 ? 6.853 6.691 -10.837 1.00 89.81 100 LEU A C 1
ATOM 682 O O . LEU A 1 100 ? 6.444 7.508 -10.014 1.00 89.81 100 LEU A O 1
ATOM 686 N N . THR A 1 101 ? 8.127 6.319 -10.897 1.00 87.44 101 THR A N 1
ATOM 687 C CA . THR A 1 101 ? 9.156 6.795 -9.955 1.00 87.44 101 THR A CA 1
ATOM 688 C C . THR A 1 101 ? 9.807 8.117 -10.383 1.00 87.44 101 THR A C 1
ATOM 690 O O . THR A 1 101 ? 10.712 8.607 -9.711 1.00 87.44 101 THR A O 1
ATOM 693 N N . GLY A 1 102 ? 9.353 8.707 -11.497 1.00 76.12 102 GLY A N 1
ATOM 694 C CA . GLY A 1 102 ? 9.914 9.930 -12.089 1.00 76.12 102 GLY A CA 1
ATOM 695 C C . GLY A 1 102 ? 10.919 9.694 -13.225 1.00 76.12 102 GLY A C 1
ATOM 696 O O . GLY A 1 102 ? 11.515 10.650 -13.713 1.00 76.12 102 GLY A O 1
ATOM 697 N N . GLN A 1 103 ? 11.113 8.446 -13.667 1.00 68.94 103 GLN A N 1
ATOM 698 C CA . GLN A 1 103 ? 11.905 8.122 -14.862 1.00 68.94 103 GLN A CA 1
ATOM 699 C C . GLN A 1 103 ? 11.079 8.297 -16.152 1.00 68.94 103 GLN A C 1
ATOM 701 O O . GLN A 1 103 ? 9.856 8.176 -16.135 1.00 68.94 103 GLN A O 1
ATOM 706 N N . ALA A 1 104 ? 11.755 8.569 -17.277 1.00 68.31 104 ALA A N 1
ATOM 707 C CA . ALA A 1 104 ? 11.127 8.960 -18.546 1.00 68.31 104 ALA A CA 1
ATOM 708 C C . ALA A 1 104 ? 10.194 7.896 -19.155 1.00 68.31 104 ALA A C 1
ATOM 710 O O . ALA A 1 104 ? 9.270 8.247 -19.886 1.00 68.31 104 ALA A O 1
ATOM 711 N N . SER A 1 105 ? 10.413 6.606 -18.881 1.00 79.00 105 SER A N 1
ATOM 712 C CA . SER A 1 105 ? 9.515 5.523 -19.301 1.00 79.00 105 SER A CA 1
ATOM 713 C C . SER A 1 105 ? 9.738 4.260 -18.465 1.00 79.00 105 SER A C 1
ATOM 715 O O . SER A 1 105 ? 10.895 3.925 -18.191 1.00 79.00 105 SER A O 1
ATOM 717 N N . PRO A 1 106 ? 8.670 3.546 -18.068 1.00 84.06 106 PRO A N 1
ATOM 718 C CA . PRO A 1 106 ? 8.808 2.262 -17.401 1.00 84.06 106 PRO A CA 1
ATOM 719 C C . PRO A 1 106 ? 9.328 1.190 -18.368 1.00 84.06 106 PRO A C 1
ATOM 721 O O . PRO A 1 106 ? 8.970 1.182 -19.547 1.00 84.06 106 PRO A O 1
ATOM 724 N N . THR A 1 107 ? 10.164 0.276 -17.876 1.00 88.94 107 THR A N 1
ATOM 725 C CA . THR A 1 107 ? 10.650 -0.874 -18.659 1.00 88.94 107 THR A CA 1
ATOM 726 C C . THR A 1 107 ? 9.876 -2.147 -18.307 1.00 88.94 107 THR A C 1
ATOM 728 O O . THR A 1 107 ? 9.372 -2.261 -17.189 1.00 88.94 107 THR A O 1
ATOM 731 N N . PRO A 1 108 ? 9.762 -3.129 -19.223 1.00 87.81 108 PRO A N 1
ATOM 732 C CA . PRO A 1 108 ? 9.126 -4.407 -18.910 1.00 87.81 108 PRO A CA 1
ATOM 733 C C . PRO A 1 108 ? 9.851 -5.156 -17.787 1.00 87.81 108 PRO A C 1
ATOM 735 O O . PRO A 1 108 ? 11.080 -5.190 -17.750 1.00 87.81 108 PRO A O 1
ATOM 738 N N . GLY A 1 109 ? 9.088 -5.800 -16.907 1.00 89.50 109 GLY A N 1
ATOM 739 C CA . GLY A 1 109 ? 9.617 -6.624 -15.824 1.00 89.50 109 GLY A CA 1
ATOM 740 C C . GLY A 1 109 ? 8.572 -6.905 -14.748 1.00 89.50 109 GLY A C 1
ATOM 741 O O . GLY A 1 109 ? 7.429 -6.453 -14.833 1.00 89.50 109 GLY A O 1
ATOM 742 N N . ALA A 1 110 ? 8.966 -7.665 -13.731 1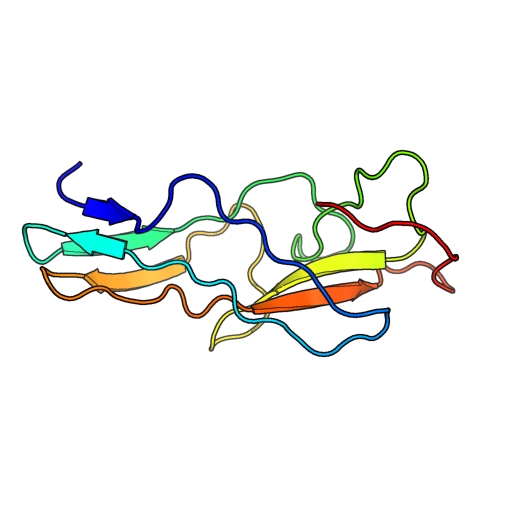.00 89.38 110 ALA A N 1
ATOM 743 C CA . ALA A 1 110 ? 8.127 -7.940 -12.571 1.00 89.38 110 ALA A CA 1
ATOM 744 C C . ALA A 1 110 ? 8.057 -6.719 -11.641 1.00 89.38 110 ALA A C 1
ATOM 746 O O . ALA A 1 110 ? 8.966 -5.893 -11.619 1.00 89.38 110 ALA A O 1
ATOM 747 N N . VAL A 1 111 ? 6.999 -6.602 -10.842 1.00 89.44 111 VAL A N 1
ATOM 748 C CA . VAL A 1 111 ? 6.896 -5.564 -9.809 1.00 89.44 111 VAL A CA 1
ATOM 749 C C . VAL A 1 111 ? 6.523 -6.217 -8.491 1.00 89.44 111 VAL A C 1
ATOM 751 O O . VAL A 1 111 ? 5.514 -6.913 -8.415 1.00 89.44 111 VAL A O 1
ATOM 754 N N . GLN A 1 112 ? 7.339 -5.984 -7.467 1.00 91.44 112 GLN A N 1
ATOM 755 C CA . GLN A 1 112 ? 7.102 -6.442 -6.102 1.00 91.44 112 GLN A CA 1
ATOM 756 C C . GLN A 1 112 ? 7.641 -5.401 -5.121 1.00 91.44 112 GLN A C 1
ATOM 758 O O . GLN A 1 112 ? 8.777 -4.958 -5.268 1.00 91.44 112 GLN A O 1
ATOM 763 N N . SER A 1 113 ? 6.849 -5.026 -4.121 1.00 87.88 113 SER A N 1
ATOM 764 C CA . SER A 1 113 ? 7.206 -4.035 -3.099 1.00 87.88 113 SER A CA 1
ATOM 765 C C . SER A 1 113 ? 6.914 -4.559 -1.704 1.00 87.88 113 SER A C 1
ATOM 767 O O . SER A 1 113 ? 6.011 -5.418 -1.587 1.00 87.88 113 SER A O 1
#

InterPro domains:
  IPR000259 Fimbrial-type adhesion domain [PF00419] (2-112)
  IPR008966 Adhesion domain superfamily [SSF49401] (1-113)
  IPR036937 Fimbrial-type adhesion domain superfamily [G3DSA:2.60.40.1090] (1-113)
  IPR050263 Bacterial Fimbrial Adherence [PTHR33420] (2-113)